Protein AF-A0AAD7P1J8-F1 (afdb_monomer)

Mean predicted aligned error: 15.98 Å

Structure (mmCIF, N/CA/C/O backbone):
data_AF-A0AAD7P1J8-F1
#
_entry.id   AF-A0AAD7P1J8-F1
#
loop_
_atom_site.group_PDB
_atom_site.id
_atom_site.type_symbol
_atom_site.label_atom_id
_atom_site.label_alt_id
_atom_site.label_comp_id
_atom_site.label_asym_id
_atom_site.label_entity_id
_atom_site.label_seq_id
_atom_site.pdbx_PDB_ins_code
_atom_site.Cartn_x
_atom_site.Cartn_y
_atom_site.Cartn_z
_atom_site.occupancy
_atom_site.B_iso_or_equiv
_atom_site.auth_seq_id
_atom_site.auth_comp_id
_atom_site.auth_asym_id
_atom_site.auth_atom_id
_atom_site.pdbx_PDB_model_num
ATOM 1 N N . LEU A 1 1 ? -10.794 3.330 37.003 1.00 44.34 1 LEU A N 1
ATOM 2 C CA . LEU A 1 1 ? -11.682 2.937 38.121 1.00 44.34 1 LEU A CA 1
ATOM 3 C C . LEU A 1 1 ? -11.240 1.568 38.638 1.00 44.34 1 LEU A C 1
ATOM 5 O O . LEU A 1 1 ? -11.540 0.569 38.007 1.00 44.34 1 LEU A O 1
ATOM 9 N N . LYS A 1 2 ? -10.444 1.526 39.717 1.00 52.88 2 LYS A N 1
ATOM 10 C CA . LYS A 1 2 ? -10.045 0.290 40.417 1.00 52.88 2 LYS A CA 1
ATOM 11 C C . LYS A 1 2 ? -10.878 0.160 41.695 1.00 52.88 2 LYS A C 1
ATOM 13 O O . LYS A 1 2 ? -10.382 0.450 42.776 1.00 52.88 2 LYS A O 1
ATOM 18 N N . SER A 1 3 ? -12.154 -0.185 41.578 1.00 56.06 3 SER A N 1
ATOM 19 C CA . SER A 1 3 ? -12.969 -0.480 42.757 1.00 56.06 3 SER A CA 1
ATOM 20 C C . SER A 1 3 ? -14.025 -1.518 42.402 1.00 56.06 3 SER A C 1
ATOM 22 O O . SER A 1 3 ? -14.867 -1.259 41.548 1.00 56.06 3 SER A O 1
ATOM 24 N N . ASN A 1 4 ? -13.967 -2.683 43.053 1.00 63.81 4 ASN A N 1
ATOM 25 C CA . ASN A 1 4 ? -14.952 -3.773 42.979 1.00 63.81 4 ASN A CA 1
ATOM 26 C C . ASN A 1 4 ? -16.257 -3.425 43.729 1.00 63.81 4 ASN A C 1
ATOM 28 O O . ASN A 1 4 ? -16.891 -4.289 44.328 1.00 63.81 4 ASN A O 1
ATOM 32 N N . VAL A 1 5 ? -16.642 -2.150 43.751 1.00 67.88 5 VAL A N 1
ATOM 33 C CA . VAL A 1 5 ? -17.850 -1.673 44.426 1.00 67.88 5 VAL A CA 1
ATOM 34 C C . VAL A 1 5 ? -18.937 -1.509 43.373 1.00 67.88 5 VAL A C 1
ATOM 36 O O . VAL A 1 5 ? -18.734 -0.813 42.377 1.00 67.88 5 VAL A O 1
ATOM 39 N N . ALA A 1 6 ? -20.076 -2.171 43.587 1.00 67.75 6 ALA A N 1
ATOM 40 C CA . ALA A 1 6 ? -21.242 -2.027 42.727 1.00 67.75 6 ALA A CA 1
ATOM 41 C C . ALA A 1 6 ? -21.669 -0.542 42.682 1.00 67.75 6 ALA A C 1
ATOM 43 O O . ALA A 1 6 ? -21.764 0.083 43.742 1.00 67.75 6 ALA A O 1
ATOM 44 N N . PRO A 1 7 ? -21.877 0.046 41.488 1.00 67.25 7 PRO A N 1
ATOM 45 C CA . PRO A 1 7 ? -22.270 1.447 41.371 1.00 67.25 7 PRO A CA 1
ATOM 46 C C . PRO A 1 7 ? -23.622 1.681 42.049 1.00 67.25 7 PRO A C 1
ATOM 48 O O . PRO A 1 7 ? -24.516 0.844 41.945 1.00 67.25 7 PRO A O 1
ATOM 51 N N . LEU A 1 8 ? -23.776 2.821 42.732 1.00 71.25 8 LEU A N 1
ATOM 52 C CA . LEU A 1 8 ? -25.067 3.200 43.313 1.00 71.25 8 LEU A CA 1
ATOM 53 C C . LEU A 1 8 ? -26.111 3.385 42.201 1.00 71.25 8 LEU A C 1
ATOM 55 O O . LEU A 1 8 ? -25.771 3.867 41.119 1.00 71.25 8 LEU A O 1
ATOM 59 N N . ASP A 1 9 ? -27.386 3.090 42.479 1.00 72.19 9 ASP A N 1
ATOM 60 C CA . ASP A 1 9 ? -28.483 3.190 41.496 1.00 72.19 9 ASP A CA 1
ATOM 61 C C . ASP A 1 9 ? -28.574 4.571 40.820 1.00 72.19 9 ASP A C 1
ATOM 63 O O . ASP A 1 9 ? -28.912 4.680 39.641 1.00 72.19 9 ASP A O 1
ATOM 67 N N . SER A 1 10 ? -28.184 5.636 41.527 1.00 74.56 10 SER A N 1
ATOM 68 C CA . SER A 1 10 ? -28.122 7.008 41.007 1.00 74.56 10 SER A CA 1
ATOM 69 C C . SER A 1 10 ? -26.967 7.269 40.027 1.00 74.56 10 SER A C 1
ATOM 71 O O . SER A 1 10 ? -27.014 8.231 39.263 1.00 74.56 10 SER A O 1
ATOM 73 N N . GLN A 1 11 ? -25.935 6.422 40.013 1.00 77.25 11 GLN A N 1
ATOM 74 C CA . GLN A 1 11 ? -24.761 6.531 39.139 1.00 77.25 11 GLN A CA 1
ATOM 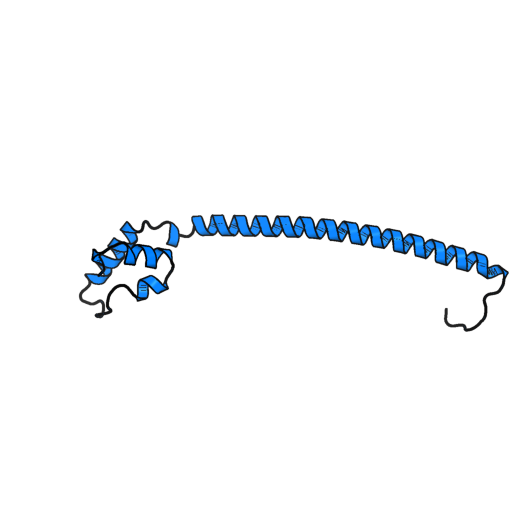75 C C . GLN A 1 11 ? -24.917 5.728 37.840 1.00 77.25 11 GLN A C 1
ATOM 77 O O . GLN A 1 11 ? -24.250 6.031 36.848 1.00 77.25 11 GLN A O 1
ATOM 82 N N . ILE A 1 12 ? -25.815 4.737 37.814 1.00 84.06 12 ILE A N 1
ATOM 83 C CA . ILE A 1 12 ? -26.073 3.884 36.643 1.00 84.06 12 ILE A CA 1
ATOM 84 C C . ILE A 1 12 ? -26.436 4.701 35.385 1.00 84.06 12 ILE A C 1
ATOM 86 O O . ILE A 1 12 ? -25.860 4.424 34.329 1.00 84.06 12 ILE A O 1
ATOM 90 N N . PRO A 1 13 ? -27.312 5.729 35.440 1.00 86.44 13 PRO A N 1
ATOM 91 C CA . PRO A 1 13 ? -27.653 6.526 34.259 1.00 86.44 13 PRO A CA 1
ATOM 92 C C . PRO A 1 13 ? -26.458 7.316 33.718 1.00 86.44 13 PRO A C 1
ATOM 94 O O . PRO A 1 13 ? -26.261 7.390 32.507 1.00 86.44 13 PRO A O 1
ATOM 97 N N . PHE A 1 14 ? -25.627 7.865 34.610 1.00 86.75 14 PHE A N 1
ATOM 98 C CA . PHE A 1 14 ? -24.428 8.612 34.230 1.00 86.75 14 PHE A CA 1
ATOM 99 C C . PHE A 1 14 ? -23.399 7.704 33.551 1.00 86.75 14 PHE A C 1
ATOM 101 O O . PHE A 1 14 ? -22.892 8.039 32.483 1.00 86.75 14 PHE A O 1
ATOM 108 N N . ILE A 1 15 ? -23.143 6.525 34.127 1.00 88.00 15 ILE A N 1
ATOM 109 C CA . ILE A 1 15 ? -22.226 5.537 33.546 1.00 88.00 15 ILE A CA 1
ATOM 110 C C . ILE A 1 15 ? -22.753 5.055 32.191 1.00 88.00 15 ILE A C 1
ATOM 112 O O . ILE A 1 15 ? -21.983 4.970 31.239 1.00 88.00 15 ILE A O 1
ATOM 116 N N . ARG A 1 16 ? -24.062 4.798 32.060 1.00 90.56 16 ARG A N 1
ATOM 117 C CA . ARG A 1 16 ? -24.670 4.394 30.782 1.00 90.56 16 ARG A CA 1
ATOM 118 C C . ARG A 1 16 ? -24.531 5.480 29.713 1.00 90.56 16 ARG A C 1
ATOM 120 O O . ARG A 1 16 ? -24.168 5.161 28.584 1.00 90.56 16 ARG A O 1
ATOM 127 N N . ASN A 1 17 ? -24.771 6.743 30.062 1.00 92.81 17 ASN A N 1
ATOM 128 C CA . ASN A 1 17 ? -24.586 7.867 29.141 1.00 92.81 17 ASN A CA 1
ATOM 129 C C . ASN A 1 17 ? -23.121 8.036 28.737 1.00 92.81 17 ASN A C 1
ATOM 131 O O . ASN A 1 17 ? -22.835 8.234 27.560 1.00 92.81 17 ASN A O 1
ATOM 135 N N . PHE A 1 18 ? -22.195 7.906 29.689 1.00 92.88 18 PHE A N 1
ATOM 136 C CA . PHE A 1 18 ? -20.763 7.944 29.408 1.00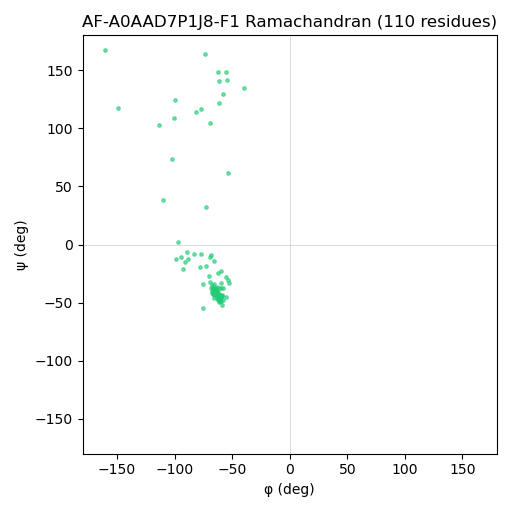 92.88 18 PHE A CA 1
ATOM 137 C C . PHE A 1 18 ? -20.353 6.826 28.440 1.00 92.88 18 PHE A C 1
ATOM 139 O O . PHE A 1 18 ? -19.719 7.099 27.426 1.00 92.88 18 PHE A O 1
ATOM 146 N N . VAL A 1 19 ? -20.773 5.583 28.703 1.00 95.25 19 VAL A N 1
ATOM 147 C CA . VAL A 1 19 ? -20.499 4.434 27.824 1.00 95.25 19 VAL A CA 1
ATOM 148 C C . VAL A 1 19 ? -21.082 4.652 26.428 1.00 95.25 19 VAL A C 1
ATOM 150 O O . V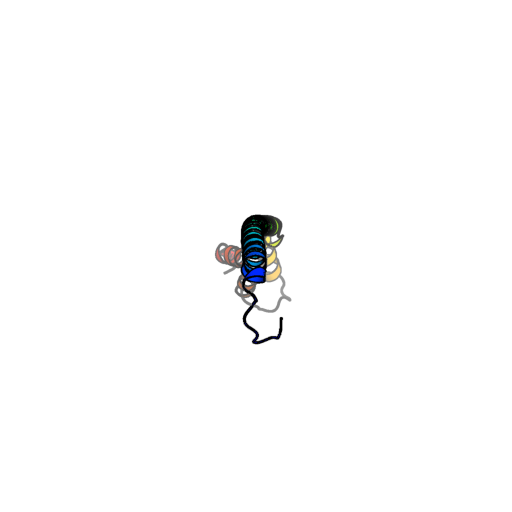AL A 1 19 ? -20.378 4.431 25.449 1.00 95.25 19 VAL A O 1
ATOM 153 N N . SER A 1 20 ? -22.322 5.136 26.324 1.00 95.44 20 SER A N 1
ATOM 154 C CA . SER A 1 20 ? -22.959 5.447 25.037 1.00 95.44 20 SER A CA 1
ATOM 155 C C . SER A 1 20 ? -22.197 6.530 24.262 1.00 95.44 20 SER A C 1
ATOM 157 O O . SER A 1 20 ? -21.937 6.391 23.067 1.00 95.44 20 SER A O 1
ATOM 159 N N . ASN A 1 21 ? -21.756 7.589 24.946 1.00 96.06 21 ASN A N 1
ATOM 160 C CA . ASN A 1 21 ? -20.961 8.646 24.330 1.00 96.06 21 ASN A CA 1
ATOM 161 C C . ASN A 1 21 ? -19.609 8.128 23.813 1.00 96.06 21 ASN A C 1
ATOM 163 O O . ASN A 1 21 ? -19.212 8.446 22.693 1.00 96.06 21 ASN A O 1
ATOM 167 N N . GLU A 1 22 ? -18.922 7.294 24.595 1.00 96.31 22 GLU A N 1
ATOM 168 C CA . GLU A 1 22 ? -17.666 6.678 24.161 1.00 96.31 22 GLU A CA 1
ATOM 169 C C . GLU A 1 22 ? -17.873 5.699 23.002 1.00 96.31 22 GLU A C 1
ATOM 171 O O . GLU A 1 22 ? -17.077 5.697 22.069 1.00 96.31 22 GLU A O 1
ATOM 176 N N . GLN A 1 23 ? -18.966 4.931 22.992 1.00 97.56 23 GLN A N 1
ATOM 177 C CA . GLN A 1 23 ? -19.320 4.058 21.867 1.00 97.56 23 GLN A CA 1
ATOM 178 C C . GLN A 1 23 ? -19.535 4.855 20.574 1.00 97.56 23 GLN A C 1
ATOM 180 O O . GLN A 1 23 ? -18.998 4.484 19.532 1.00 97.56 23 GLN A O 1
ATOM 185 N N . ASN A 1 24 ? -20.239 5.988 20.641 1.00 97.50 24 ASN A N 1
ATOM 186 C CA . ASN A 1 24 ? -20.413 6.874 19.485 1.00 97.50 24 ASN A CA 1
ATOM 187 C C . ASN A 1 24 ? -19.080 7.465 19.010 1.00 97.50 24 ASN A C 1
ATOM 189 O O . ASN A 1 24 ? -18.838 7.590 17.806 1.00 97.50 24 ASN A O 1
ATOM 193 N N . ARG A 1 25 ? -18.195 7.817 19.950 1.00 97.94 25 ARG A N 1
ATOM 194 C CA . ARG A 1 25 ? -16.865 8.339 19.628 1.00 97.94 25 ARG A CA 1
ATOM 195 C C . ARG A 1 25 ? -15.996 7.285 18.947 1.00 97.94 25 ARG A C 1
ATOM 197 O O . ARG A 1 25 ? -15.359 7.609 17.950 1.00 97.94 25 ARG A O 1
ATOM 204 N N . VAL A 1 26 ? -16.018 6.045 19.435 1.00 98.06 26 VAL A N 1
ATOM 205 C CA . VAL A 1 26 ? -15.340 4.903 18.802 1.00 98.06 26 VAL A CA 1
ATOM 206 C C . VAL A 1 26 ? -15.861 4.699 17.382 1.00 98.06 26 VAL A C 1
ATOM 208 O O . VAL A 1 26 ? -15.069 4.760 16.453 1.00 98.06 26 VAL A O 1
ATOM 211 N N . ALA A 1 27 ? -17.180 4.610 17.188 1.00 98.00 27 ALA A N 1
ATOM 212 C CA . ALA A 1 27 ? -17.764 4.434 15.855 1.00 98.00 27 ALA A CA 1
ATOM 213 C C . ALA A 1 27 ? -17.382 5.564 14.879 1.00 98.00 27 ALA A C 1
ATOM 215 O O . ALA A 1 27 ? -17.119 5.326 13.702 1.00 98.00 27 ALA A O 1
ATOM 216 N N . THR A 1 28 ? -17.312 6.804 15.372 1.00 98.25 28 THR A N 1
ATOM 217 C CA . THR A 1 28 ? -16.883 7.954 14.563 1.00 98.25 28 THR A CA 1
ATOM 218 C C . THR A 1 28 ? -15.411 7.845 14.165 1.00 98.25 28 THR A C 1
ATOM 220 O O . THR A 1 28 ? -15.056 8.148 13.026 1.00 98.25 28 THR A O 1
ATOM 223 N N . LEU A 1 29 ? -14.548 7.433 15.096 1.00 98.25 29 LEU A N 1
ATOM 224 C CA . LEU A 1 29 ? -13.124 7.241 14.829 1.00 98.25 29 LEU A CA 1
ATOM 225 C C . LEU A 1 29 ? -12.889 6.078 13.865 1.00 98.25 29 LEU A C 1
ATOM 227 O O . LEU A 1 29 ? -12.098 6.234 12.941 1.00 98.25 29 LEU A O 1
ATOM 231 N N . ASP A 1 30 ? -13.608 4.969 14.021 1.00 98.50 30 ASP A N 1
ATOM 232 C CA . ASP A 1 30 ? -13.517 3.817 13.121 1.00 98.50 30 ASP A CA 1
ATOM 233 C C . ASP A 1 30 ? -13.887 4.213 11.684 1.00 98.50 30 ASP A C 1
ATOM 235 O O . ASP A 1 30 ? -13.126 3.944 10.756 1.00 98.50 30 ASP A O 1
ATOM 239 N N . ALA A 1 31 ? -14.968 4.977 11.496 1.00 98.00 31 ALA A N 1
ATOM 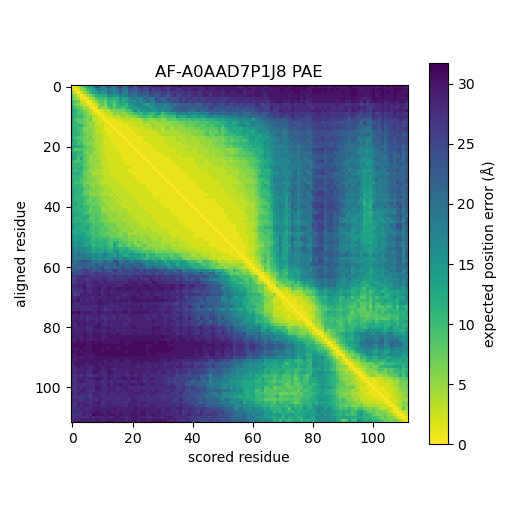240 C CA . ALA A 1 31 ? -15.342 5.492 10.177 1.00 98.00 31 ALA A CA 1
ATOM 241 C C . ALA A 1 31 ? -14.269 6.418 9.565 1.00 98.00 31 ALA A C 1
ATOM 243 O O . ALA A 1 31 ? -14.019 6.386 8.357 1.00 98.00 31 ALA A O 1
ATOM 244 N N . GLN A 1 32 ? -13.607 7.247 10.383 1.00 98.38 32 GLN A N 1
ATOM 245 C CA . GLN A 1 32 ? -12.492 8.082 9.918 1.00 98.38 32 GLN A CA 1
ATOM 246 C C . GLN A 1 32 ? -11.269 7.242 9.540 1.00 98.38 32 GLN A C 1
ATOM 248 O O . GLN A 1 32 ? -10.621 7.526 8.532 1.00 98.38 32 GLN A O 1
ATOM 253 N N . ILE A 1 33 ? -10.963 6.205 10.323 1.00 98.25 33 ILE A N 1
ATOM 254 C CA . ILE A 1 33 ? -9.872 5.269 10.046 1.00 98.25 33 ILE A CA 1
ATOM 255 C C . ILE A 1 33 ? -10.120 4.565 8.712 1.00 98.25 33 ILE A C 1
ATOM 257 O O . ILE A 1 33 ? -9.231 4.564 7.861 1.00 98.25 33 ILE A O 1
ATOM 261 N N . GLU A 1 34 ? -11.321 4.031 8.492 1.00 98.31 34 GLU A N 1
ATOM 262 C CA . GLU A 1 34 ? -11.688 3.366 7.237 1.00 98.31 34 GLU A CA 1
ATOM 263 C C . GLU A 1 34 ? -11.557 4.307 6.031 1.00 98.31 34 GLU A C 1
ATOM 265 O O . GLU A 1 34 ? -10.973 3.944 5.005 1.00 98.31 34 GLU A O 1
ATOM 270 N N . ASN A 1 35 ? -12.025 5.552 6.158 1.00 98.38 35 ASN A N 1
ATOM 271 C CA . ASN A 1 35 ? -11.904 6.549 5.096 1.00 98.38 35 ASN A CA 1
ATOM 272 C C . ASN A 1 35 ? -10.433 6.858 4.756 1.00 98.38 35 ASN A C 1
ATOM 274 O O . ASN A 1 35 ? -10.038 6.861 3.583 1.00 98.38 35 ASN A O 1
ATOM 278 N N . LEU A 1 36 ? -9.601 7.070 5.778 1.00 98.25 36 LEU A N 1
ATOM 279 C CA . LEU A 1 36 ? -8.175 7.337 5.595 1.00 98.25 36 LEU A CA 1
ATOM 280 C C . LEU A 1 36 ? -7.444 6.137 4.990 1.00 98.25 36 LEU A C 1
ATOM 282 O O . LEU A 1 36 ? -6.595 6.326 4.120 1.00 98.25 36 LEU A O 1
ATOM 286 N N . GLN A 1 37 ? -7.791 4.912 5.388 1.00 98.44 37 GLN A N 1
ATOM 287 C CA . GLN A 1 37 ? -7.242 3.693 4.792 1.00 98.44 37 GLN A CA 1
ATOM 288 C C . GLN A 1 37 ? -7.601 3.576 3.308 1.00 98.44 37 GLN A C 1
ATOM 290 O O . GLN A 1 37 ? -6.723 3.297 2.491 1.00 98.44 37 GLN A O 1
ATOM 295 N N . SER A 1 38 ? -8.854 3.859 2.937 1.00 97.81 38 SER A N 1
ATOM 296 C CA . SER A 1 38 ? -9.278 3.894 1.532 1.00 97.81 38 SER A CA 1
ATOM 297 C C . SER A 1 38 ? -8.504 4.948 0.735 1.00 97.81 38 SER A C 1
ATOM 299 O O . SER A 1 38 ? -7.991 4.669 -0.350 1.00 97.81 38 SER A O 1
ATOM 301 N N . THR A 1 39 ? -8.359 6.153 1.289 1.00 98.19 39 THR A N 1
ATOM 302 C CA . THR A 1 39 ? -7.590 7.239 0.663 1.00 98.19 39 THR A CA 1
ATOM 303 C C . THR A 1 39 ? -6.122 6.848 0.478 1.00 98.19 39 THR A C 1
ATOM 305 O O . THR A 1 39 ? -5.540 7.054 -0.587 1.00 98.19 39 THR A O 1
ATOM 308 N N . LEU A 1 40 ? -5.520 6.226 1.492 1.00 98.31 40 LEU A N 1
ATOM 309 C CA . LEU A 1 40 ? -4.140 5.755 1.442 1.00 98.31 40 LEU A CA 1
ATOM 310 C C . LEU A 1 40 ? -3.951 4.661 0.384 1.00 98.31 40 LEU A C 1
ATOM 312 O O . LEU A 1 40 ? -2.959 4.689 -0.346 1.00 98.31 40 LEU A O 1
ATOM 316 N N . ALA A 1 41 ? -4.907 3.739 0.252 1.00 98.00 41 ALA A N 1
ATOM 317 C CA . ALA A 1 41 ? -4.881 2.711 -0.785 1.00 98.00 41 ALA A CA 1
ATOM 318 C C . ALA A 1 41 ? -4.916 3.328 -2.194 1.00 98.00 41 ALA A C 1
ATOM 320 O O . ALA A 1 41 ? -4.103 2.965 -3.046 1.00 98.00 41 ALA A O 1
ATOM 321 N N . GLN A 1 42 ? -5.788 4.316 -2.421 1.00 98.12 42 GLN A N 1
ATOM 322 C CA . GLN A 1 42 ? -5.879 5.030 -3.699 1.00 98.12 42 GLN A CA 1
ATOM 323 C C . GLN A 1 42 ? -4.580 5.768 -4.044 1.00 98.12 42 GLN A C 1
ATOM 325 O O . GLN A 1 42 ? -4.064 5.627 -5.153 1.00 98.12 42 GLN A O 1
ATOM 330 N N . LEU A 1 43 ? -4.016 6.518 -3.094 1.00 98.06 43 LEU A N 1
ATOM 331 C CA . LEU A 1 43 ? -2.759 7.243 -3.305 1.00 98.06 43 LEU A CA 1
ATOM 332 C C . LEU A 1 43 ? -1.581 6.294 -3.548 1.00 98.06 43 LEU A C 1
ATOM 334 O O . LEU A 1 43 ? -0.728 6.571 -4.392 1.00 98.06 43 LEU A O 1
A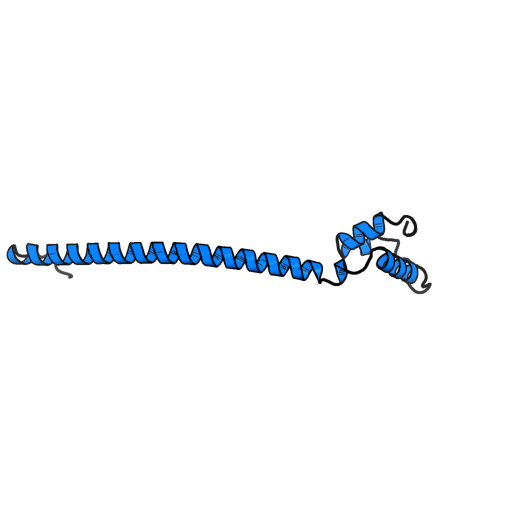TOM 338 N N . THR A 1 44 ? -1.541 5.160 -2.847 1.00 97.94 44 THR A N 1
ATOM 339 C CA . THR A 1 44 ? -0.506 4.137 -3.049 1.00 97.94 44 THR A CA 1
ATOM 340 C C . THR A 1 44 ? -0.584 3.555 -4.456 1.00 97.94 44 THR A C 1
ATOM 342 O O . THR A 1 44 ? 0.438 3.460 -5.134 1.00 97.94 44 THR A O 1
ATOM 345 N N . HIS A 1 45 ? -1.793 3.257 -4.935 1.00 97.25 45 HIS A N 1
ATOM 346 C CA . HIS A 1 45 ? -2.001 2.780 -6.297 1.00 97.25 45 HIS A CA 1
ATOM 347 C C . HIS A 1 45 ? -1.530 3.800 -7.345 1.00 97.25 45 HIS A C 1
ATOM 349 O O . HIS A 1 45 ? -0.729 3.465 -8.215 1.00 97.25 45 HIS A O 1
ATOM 355 N N . GLN A 1 46 ? -1.926 5.070 -7.211 1.00 97.38 46 GLN A N 1
ATOM 356 C CA . GLN A 1 46 ? -1.477 6.143 -8.110 1.00 97.38 46 GLN A CA 1
ATOM 357 C C . GLN A 1 46 ? 0.048 6.324 -8.096 1.00 97.38 46 GLN A C 1
ATOM 359 O O . GLN A 1 46 ? 0.665 6.581 -9.135 1.00 97.38 46 GLN A O 1
ATOM 364 N N . ARG A 1 47 ? 0.678 6.182 -6.921 1.00 97.81 47 ARG A N 1
ATOM 365 C CA . ARG A 1 47 ? 2.139 6.199 -6.783 1.00 97.81 47 ARG A CA 1
ATOM 366 C C . ARG A 1 47 ? 2.759 5.059 -7.581 1.00 97.81 47 ARG A C 1
ATOM 368 O O . ARG A 1 47 ? 3.699 5.308 -8.335 1.00 97.81 47 ARG A O 1
ATOM 375 N N . ASP A 1 48 ? 2.257 3.839 -7.425 1.00 95.75 48 ASP A N 1
ATOM 376 C CA . ASP A 1 48 ? 2.783 2.655 -8.111 1.00 95.75 48 ASP A CA 1
ATOM 377 C C . ASP A 1 48 ? 2.672 2.792 -9.635 1.00 95.75 48 ASP A C 1
ATOM 379 O O . ASP A 1 48 ? 3.651 2.565 -10.349 1.00 95.75 48 ASP A O 1
ATOM 383 N N . GLU A 1 49 ? 1.533 3.277 -10.135 1.00 96.44 49 GLU A N 1
ATOM 384 C CA . GLU A 1 49 ? 1.354 3.589 -11.557 1.00 96.44 49 GLU A CA 1
ATOM 385 C C . GLU A 1 49 ? 2.356 4.643 -12.047 1.00 96.44 49 GLU A C 1
ATOM 387 O O . GLU A 1 49 ? 2.963 4.503 -13.112 1.00 96.44 49 GLU A O 1
ATOM 392 N N . ALA A 1 50 ? 2.569 5.714 -11.276 1.00 93.94 50 ALA A N 1
ATOM 393 C CA . ALA A 1 50 ? 3.540 6.744 -11.625 1.00 93.94 50 ALA A CA 1
ATOM 394 C C . ALA A 1 50 ? 4.976 6.198 -11.661 1.00 93.94 50 ALA A C 1
ATOM 396 O O . ALA A 1 50 ? 5.722 6.516 -12.589 1.00 93.94 50 ALA A O 1
ATOM 397 N N . VAL A 1 51 ? 5.351 5.353 -10.698 1.00 93.12 51 VAL A N 1
ATOM 398 C CA . VAL A 1 51 ? 6.663 4.690 -10.659 1.00 93.12 51 VAL A CA 1
ATOM 399 C C . VAL A 1 51 ? 6.861 3.803 -11.882 1.00 93.12 51 VAL A C 1
ATOM 401 O O . VAL A 1 51 ? 7.916 3.873 -12.517 1.00 93.12 51 VAL A O 1
ATOM 404 N N . GLU A 1 52 ? 5.855 3.015 -12.257 1.00 88.19 52 GLU A N 1
ATOM 405 C CA . GLU A 1 52 ? 5.951 2.145 -13.428 1.00 88.19 52 GLU A CA 1
ATOM 406 C C . GLU A 1 52 ? 6.043 2.960 -14.726 1.00 88.19 52 GLU A C 1
ATOM 408 O O . GLU A 1 52 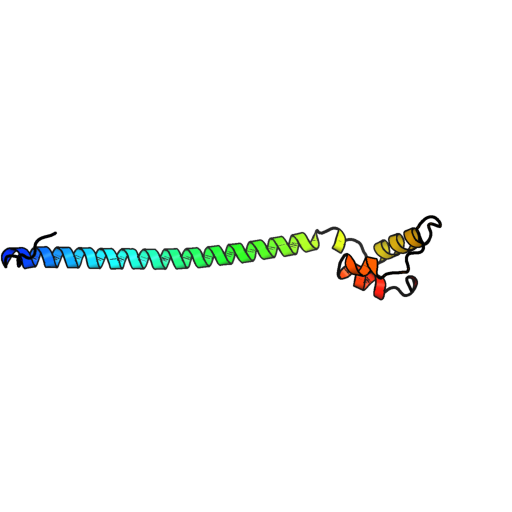? 6.904 2.684 -15.563 1.00 88.19 52 GLU A O 1
ATOM 413 N N . ARG A 1 53 ? 5.280 4.056 -14.860 1.00 88.19 53 ARG A N 1
ATOM 414 C CA . ARG A 1 53 ? 5.448 4.991 -15.987 1.00 88.19 53 ARG A CA 1
ATOM 415 C C . ARG A 1 53 ? 6.868 5.546 -16.049 1.00 88.19 53 ARG A C 1
ATOM 417 O O . ARG A 1 53 ? 7.480 5.521 -17.115 1.00 88.19 53 ARG A O 1
ATOM 424 N N . VAL A 1 54 ? 7.427 6.012 -14.930 1.00 88.50 54 VAL A N 1
ATOM 425 C CA . VAL A 1 54 ? 8.814 6.510 -14.884 1.00 88.50 54 VAL A CA 1
ATOM 426 C C . VAL A 1 54 ? 9.797 5.422 -15.310 1.00 88.50 54 VAL A C 1
ATOM 428 O O . VAL A 1 54 ? 10.707 5.694 -16.095 1.00 88.50 54 VAL A O 1
ATOM 431 N N . ARG A 1 55 ? 9.616 4.187 -14.836 1.00 80.75 55 ARG A N 1
ATOM 432 C CA . ARG A 1 55 ? 10.459 3.045 -15.202 1.00 80.75 55 ARG A CA 1
ATOM 433 C C . ARG A 1 55 ? 10.410 2.760 -16.702 1.00 80.75 55 ARG A C 1
ATOM 435 O O . ARG A 1 55 ? 11.466 2.591 -17.309 1.00 80.75 55 ARG A O 1
ATOM 442 N N . GLN A 1 56 ? 9.222 2.751 -17.302 1.00 76.88 56 GLN A N 1
ATOM 443 C CA . GLN A 1 56 ? 9.041 2.534 -18.739 1.00 76.88 56 GLN A CA 1
ATOM 444 C C . GLN A 1 56 ? 9.730 3.623 -19.565 1.00 76.88 56 GLN A C 1
ATOM 446 O O . GLN A 1 56 ? 10.515 3.313 -20.459 1.00 76.88 56 GLN A O 1
ATOM 451 N N . HIS A 1 57 ? 9.531 4.896 -19.218 1.00 79.00 57 HIS A N 1
ATOM 452 C CA . HIS A 1 57 ? 10.165 6.007 -19.932 1.00 79.00 57 HIS A CA 1
ATOM 453 C C . HIS A 1 57 ? 11.690 6.001 -19.755 1.00 79.00 57 HIS A C 1
ATOM 455 O O . HIS A 1 57 ? 12.427 6.202 -20.719 1.00 79.00 57 HIS A O 1
ATOM 461 N N . ARG A 1 58 ? 12.197 5.677 -18.558 1.00 74.06 58 ARG A N 1
ATOM 462 C CA . ARG A 1 58 ? 13.640 5.481 -18.336 1.00 74.06 58 ARG A CA 1
ATOM 463 C C . ARG A 1 58 ? 14.202 4.316 -19.145 1.00 74.06 58 ARG A C 1
ATOM 465 O O . ARG A 1 58 ? 15.324 4.414 -19.630 1.00 74.06 58 ARG A O 1
ATOM 472 N N . ALA A 1 59 ? 13.447 3.232 -19.311 1.00 67.12 59 ALA A N 1
ATOM 473 C CA . ALA A 1 59 ? 13.867 2.115 -20.149 1.00 67.12 59 ALA A CA 1
ATOM 474 C C . ALA A 1 59 ? 13.984 2.525 -21.627 1.00 67.12 59 ALA A C 1
ATOM 476 O O . ALA A 1 59 ? 14.919 2.088 -22.291 1.00 67.12 59 ALA A O 1
ATOM 477 N N . VAL A 1 60 ? 13.091 3.391 -22.120 1.00 66.12 60 VAL A N 1
ATOM 478 C CA . VAL A 1 60 ? 13.134 3.943 -23.489 1.00 66.12 60 VAL A CA 1
ATOM 479 C C . VAL A 1 60 ? 14.321 4.891 -23.695 1.00 66.12 60 VAL A C 1
ATOM 481 O O . VAL A 1 60 ? 14.935 4.889 -24.759 1.00 66.12 60 VAL A O 1
ATOM 484 N N . ILE A 1 61 ? 14.668 5.685 -22.680 1.00 67.94 61 ILE A N 1
ATOM 485 C CA . ILE A 1 61 ? 15.787 6.642 -22.745 1.00 6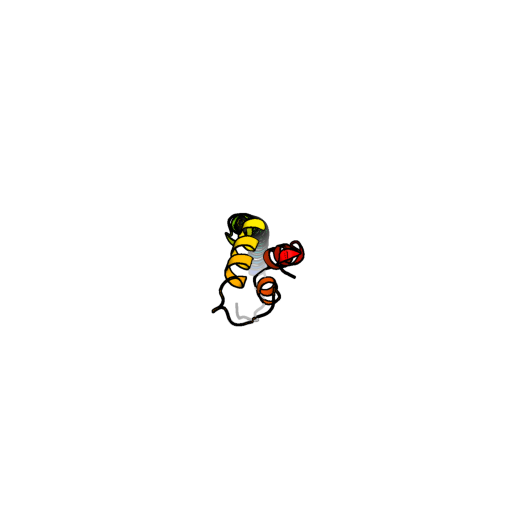7.94 61 ILE A CA 1
ATOM 486 C C . ILE A 1 61 ? 17.137 5.964 -22.439 1.00 67.94 61 ILE A C 1
ATOM 488 O O . ILE A 1 61 ? 18.198 6.554 -22.620 1.00 67.94 61 ILE A O 1
ATOM 492 N N . SER A 1 62 ? 17.129 4.702 -21.995 1.00 61.56 62 SER A N 1
ATOM 493 C CA . SER A 1 62 ? 18.353 3.955 -21.718 1.00 61.56 62 SER A CA 1
ATOM 494 C C . SER A 1 62 ? 19.197 3.811 -22.997 1.00 61.56 62 SER A C 1
ATOM 496 O O . SER A 1 62 ? 18.725 3.195 -23.958 1.00 61.56 62 SER A O 1
ATOM 498 N N . PRO A 1 63 ? 20.458 4.291 -23.007 1.00 57.03 63 PRO A N 1
ATOM 499 C CA . PRO A 1 63 ? 21.336 4.237 -24.179 1.00 57.03 63 PRO A CA 1
ATOM 500 C C . PRO A 1 63 ? 21.471 2.827 -24.766 1.00 57.03 63 PRO A C 1
ATOM 502 O O . PRO A 1 63 ? 21.518 2.653 -25.975 1.00 57.03 63 PRO A O 1
ATOM 505 N N . VAL A 1 64 ? 21.423 1.793 -23.920 1.00 55.53 64 VAL A N 1
ATOM 506 C CA . VAL A 1 64 ? 21.524 0.379 -24.322 1.00 55.53 64 VAL A CA 1
ATOM 507 C C . VAL A 1 64 ? 20.386 -0.074 -25.253 1.00 55.53 64 VAL A C 1
ATOM 509 O O . VAL A 1 64 ? 20.573 -1.027 -26.007 1.00 55.53 64 VAL A O 1
ATOM 512 N N . ARG A 1 65 ? 19.216 0.583 -25.224 1.00 53.72 65 ARG A N 1
ATOM 513 C CA . ARG A 1 65 ? 18.087 0.303 -26.136 1.00 53.72 65 ARG A CA 1
ATOM 514 C C . ARG A 1 65 ? 18.001 1.259 -27.325 1.00 53.72 65 ARG A C 1
ATOM 516 O O . ARG A 1 65 ? 17.234 0.989 -28.241 1.00 53.72 65 ARG A O 1
ATOM 523 N N . GLN A 1 66 ? 18.752 2.357 -27.297 1.00 54.00 66 GLN A N 1
ATOM 524 C CA . GLN A 1 66 ? 18.770 3.362 -28.362 1.00 54.00 66 GLN A CA 1
ATOM 525 C C . GLN A 1 66 ? 19.887 3.146 -29.377 1.00 54.00 66 GLN A C 1
ATOM 527 O O . GLN A 1 66 ? 19.870 3.791 -30.418 1.00 54.00 66 GLN A O 1
ATOM 532 N N . ILE A 1 67 ? 20.843 2.256 -29.101 1.00 56.75 67 ILE A N 1
ATOM 533 C CA . ILE A 1 67 ? 21.842 1.883 -30.099 1.00 56.75 67 ILE A CA 1
ATOM 534 C C . ILE A 1 67 ? 21.171 0.908 -31.079 1.00 56.75 67 ILE A C 1
ATOM 536 O O . ILE A 1 67 ? 20.767 -0.183 -30.656 1.00 56.75 67 ILE A O 1
ATOM 540 N N . PRO A 1 68 ? 21.033 1.275 -32.367 1.00 60.78 68 PRO A N 1
ATOM 541 C CA . PRO A 1 68 ? 20.569 0.365 -33.397 1.00 60.78 68 PRO A CA 1
ATOM 542 C C . PRO A 1 68 ? 21.436 -0.898 -33.404 1.00 60.78 68 PRO A C 1
ATOM 544 O O . PRO A 1 68 ? 22.657 -0.805 -33.239 1.00 60.78 68 PRO A O 1
ATOM 547 N N . PRO A 1 69 ? 20.842 -2.082 -33.612 1.00 57.25 69 PRO A N 1
ATOM 548 C CA . PRO A 1 69 ? 21.589 -3.338 -33.652 1.00 57.25 69 PRO A CA 1
ATOM 549 C C . PRO A 1 69 ? 22.722 -3.315 -34.691 1.00 57.25 69 PRO A C 1
ATOM 551 O O . PRO A 1 69 ? 23.743 -3.958 -34.481 1.00 57.25 69 PRO A O 1
ATOM 554 N N . GLU A 1 70 ? 22.576 -2.522 -35.753 1.00 58.66 70 GLU A N 1
ATOM 555 C CA . GLU A 1 70 ? 23.577 -2.291 -36.801 1.00 58.66 70 GLU A CA 1
ATOM 556 C C . GLU A 1 70 ? 24.865 -1.647 -36.254 1.00 58.66 70 GLU A C 1
ATOM 558 O O . GLU A 1 70 ? 25.954 -2.168 -36.486 1.00 58.66 70 GLU A O 1
ATOM 563 N N . LEU A 1 71 ? 24.751 -0.587 -35.440 1.00 64.38 71 LEU A N 1
ATOM 564 C CA . LEU A 1 71 ? 25.909 0.073 -34.818 1.00 64.38 71 LEU A CA 1
ATOM 565 C C . LEU A 1 71 ? 26.568 -0.811 -33.751 1.00 64.38 71 LEU A C 1
ATOM 567 O O . LEU A 1 71 ? 27.786 -0.783 -33.586 1.00 64.38 71 LEU A O 1
ATOM 571 N N . LEU A 1 72 ? 25.787 -1.637 -33.043 1.00 63.53 72 LEU A N 1
ATOM 572 C CA . LEU A 1 72 ? 26.348 -2.647 -32.137 1.00 63.53 72 LEU A CA 1
ATOM 573 C C . LEU A 1 72 ? 27.179 -3.678 -32.907 1.00 63.53 72 LEU A C 1
ATOM 575 O O . LEU A 1 72 ? 28.267 -4.033 -32.461 1.00 63.53 72 LEU A O 1
ATOM 579 N N . CYS A 1 73 ? 26.700 -4.123 -34.071 1.00 62.31 73 CYS A N 1
ATOM 580 C CA . CYS A 1 73 ? 27.429 -5.066 -34.914 1.00 62.31 73 CYS A CA 1
ATOM 581 C C . CYS A 1 73 ? 28.717 -4.462 -35.476 1.00 62.31 73 CYS A C 1
ATOM 583 O O . CYS A 1 73 ? 29.737 -5.143 -35.481 1.00 62.31 73 CYS A O 1
ATOM 585 N N . GLU A 1 74 ? 28.713 -3.192 -35.883 1.00 64.62 74 GLU A N 1
ATOM 586 C CA . GLU A 1 74 ? 29.919 -2.505 -36.362 1.00 64.62 74 GLU A CA 1
ATOM 587 C C . GLU A 1 74 ? 30.993 -2.383 -35.269 1.00 64.62 74 GLU A C 1
ATOM 589 O O . GLU A 1 74 ? 32.172 -2.659 -35.514 1.00 64.62 74 GLU A O 1
ATOM 594 N N . VAL A 1 75 ? 30.587 -2.069 -34.033 1.00 67.81 75 VAL A N 1
ATOM 595 C CA . VAL A 1 75 ? 31.489 -2.091 -32.872 1.00 67.81 75 VAL A CA 1
ATOM 596 C C . VAL A 1 75 ? 32.022 -3.507 -32.636 1.00 67.81 75 VAL A C 1
ATOM 598 O O . VAL A 1 75 ? 33.224 -3.678 -32.438 1.00 67.81 75 VAL A O 1
ATOM 601 N N . PHE A 1 76 ? 31.171 -4.537 -32.714 1.00 66.31 76 PHE A N 1
ATOM 602 C CA . PHE A 1 76 ? 31.599 -5.930 -32.548 1.00 66.31 76 PHE A CA 1
ATOM 603 C C . PHE A 1 76 ? 32.609 -6.361 -33.618 1.00 66.31 76 PHE A C 1
ATOM 605 O O . PHE A 1 76 ? 33.660 -6.900 -33.274 1.00 66.31 76 PHE A O 1
ATOM 612 N N . ILE A 1 77 ? 32.354 -6.064 -34.892 1.00 65.19 77 ILE A N 1
ATOM 613 C CA . ILE A 1 77 ? 33.259 -6.373 -36.010 1.00 65.19 77 ILE A CA 1
ATOM 614 C C . ILE A 1 77 ? 34.596 -5.639 -35.844 1.00 65.19 77 ILE A C 1
ATOM 616 O O . ILE A 1 77 ? 35.660 -6.231 -36.041 1.00 65.19 77 ILE A O 1
ATOM 620 N N . SER A 1 78 ? 34.558 -4.379 -35.403 1.00 64.81 78 SER A N 1
ATOM 621 C CA . SER A 1 78 ? 35.762 -3.585 -35.135 1.00 64.81 78 SER A CA 1
ATOM 622 C C . SER A 1 78 ? 36.604 -4.181 -34.001 1.00 64.81 78 SER A C 1
ATOM 624 O O . SER A 1 78 ? 37.822 -4.259 -34.125 1.00 64.81 78 SER A O 1
ATOM 626 N N . THR A 1 79 ? 35.973 -4.685 -32.931 1.00 63.12 79 THR A N 1
ATOM 627 C CA . THR A 1 79 ? 36.689 -5.373 -31.837 1.00 63.12 79 THR A CA 1
ATOM 628 C C . THR A 1 79 ? 37.252 -6.741 -32.230 1.00 63.12 79 THR A C 1
ATOM 630 O O . THR A 1 79 ? 38.256 -7.163 -31.667 1.00 63.12 79 THR A O 1
ATOM 633 N N . LEU A 1 80 ? 36.640 -7.426 -33.203 1.00 62.47 80 LEU A N 1
ATOM 634 C CA . LEU A 1 80 ? 37.139 -8.694 -33.753 1.00 62.47 80 LEU A CA 1
ATOM 635 C C . LEU A 1 80 ? 38.301 -8.501 -34.740 1.00 62.47 80 LEU A C 1
ATOM 637 O O . LEU A 1 80 ? 39.040 -9.446 -35.008 1.00 62.47 80 LEU A O 1
ATOM 641 N N . SER A 1 81 ? 38.453 -7.291 -35.282 1.00 59.28 81 SER A N 1
ATOM 642 C CA . SER A 1 81 ? 39.485 -6.946 -36.266 1.00 59.28 81 SER A CA 1
ATOM 643 C C . SER A 1 81 ? 40.798 -6.468 -35.631 1.00 59.28 81 SER A C 1
ATOM 645 O O . SER A 1 81 ? 41.777 -6.274 -36.349 1.00 59.28 81 SER A O 1
ATOM 647 N N . ASP A 1 82 ? 40.844 -6.285 -34.305 1.00 60.41 82 ASP A N 1
ATOM 648 C CA . ASP A 1 82 ? 42.063 -5.923 -33.578 1.00 60.41 82 ASP A CA 1
ATOM 649 C C . ASP A 1 82 ? 42.923 -7.179 -33.307 1.00 60.41 82 ASP A C 1
ATOM 651 O O . ASP A 1 82 ? 42.520 -8.053 -32.536 1.00 60.41 82 ASP A O 1
ATOM 655 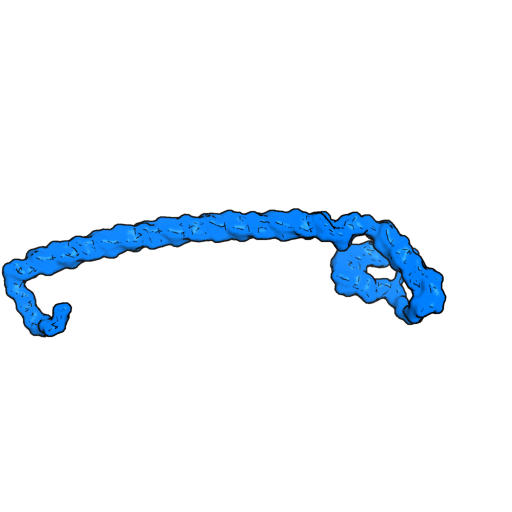N N . PRO A 1 83 ? 44.128 -7.294 -33.895 1.00 57.41 83 PRO A N 1
ATOM 656 C CA . PRO A 1 83 ? 44.997 -8.457 -33.717 1.00 57.41 83 PRO A CA 1
ATOM 657 C C . PRO A 1 83 ? 45.584 -8.587 -32.299 1.00 57.41 83 PRO A C 1
ATOM 659 O O . PRO A 1 83 ? 46.171 -9.625 -31.983 1.00 57.41 83 PRO A O 1
ATOM 662 N N . SER A 1 84 ? 45.442 -7.564 -31.445 1.00 59.44 84 SER A N 1
ATOM 663 C CA . SER A 1 84 ? 45.830 -7.595 -30.027 1.00 59.44 84 SER A CA 1
ATOM 664 C C . SER A 1 84 ? 44.695 -8.040 -29.096 1.00 59.44 84 SER A C 1
ATOM 666 O O . SER A 1 84 ? 44.951 -8.426 -27.949 1.00 59.44 84 SER A O 1
ATOM 668 N N . ALA A 1 85 ? 43.451 -8.051 -29.590 1.00 57.75 85 ALA A N 1
ATOM 669 C CA . ALA A 1 85 ? 42.312 -8.582 -28.864 1.00 57.75 85 ALA A CA 1
ATOM 670 C C . ALA A 1 85 ? 42.467 -10.104 -28.772 1.00 57.75 85 ALA A C 1
ATOM 672 O O . ALA A 1 85 ? 42.326 -10.853 -29.738 1.00 57.75 85 ALA A O 1
ATOM 673 N N . ASN A 1 86 ? 42.839 -10.550 -27.575 1.00 52.12 86 ASN A N 1
ATOM 674 C CA . ASN A 1 86 ? 42.993 -11.947 -27.199 1.00 52.12 86 ASN A CA 1
ATOM 675 C C . ASN A 1 86 ? 41.876 -12.804 -27.821 1.00 52.12 86 ASN A C 1
ATOM 677 O O . ASN A 1 86 ? 40.716 -12.410 -27.753 1.00 52.12 86 ASN A O 1
ATOM 681 N N . LYS A 1 87 ? 42.237 -13.961 -28.398 1.00 56.47 87 LYS A N 1
ATOM 682 C CA . LYS A 1 87 ? 41.409 -14.939 -29.144 1.00 56.47 87 LYS A CA 1
ATOM 683 C C . LYS A 1 87 ? 40.160 -15.438 -28.385 1.00 56.47 87 LYS A C 1
ATOM 685 O O . LYS A 1 87 ? 40.033 -16.627 -28.087 1.00 56.47 87 LYS A O 1
ATOM 690 N N . ILE A 1 88 ? 39.236 -14.552 -28.045 1.00 53.19 88 ILE A N 1
ATOM 691 C CA . ILE A 1 88 ? 38.023 -14.838 -27.289 1.00 53.19 88 ILE A CA 1
ATOM 692 C C . ILE A 1 88 ? 36.891 -14.923 -28.308 1.00 53.19 88 ILE A C 1
ATOM 694 O O . ILE A 1 88 ? 36.517 -13.949 -28.951 1.00 53.19 88 ILE A O 1
ATOM 698 N N . LYS A 1 89 ? 36.417 -16.153 -28.500 1.00 58.25 89 LYS A N 1
ATOM 699 C CA . LYS A 1 89 ? 35.463 -16.564 -29.534 1.00 58.25 89 LYS A CA 1
ATOM 700 C C . LYS A 1 89 ? 34.151 -15.751 -29.508 1.00 58.25 89 LYS A C 1
ATOM 702 O O . LYS A 1 89 ? 33.675 -15.399 -28.423 1.00 58.25 89 LYS A O 1
ATOM 707 N N . PRO A 1 90 ? 33.522 -15.539 -30.677 1.00 56.44 90 PRO A N 1
ATOM 708 C CA . PRO A 1 90 ? 32.256 -14.813 -30.798 1.00 56.44 90 PRO A CA 1
ATOM 709 C C . PRO A 1 90 ? 31.066 -15.652 -30.289 1.00 56.44 90 PRO A C 1
ATOM 711 O O . PRO A 1 90 ? 31.196 -16.875 -30.206 1.00 56.44 90 PRO A O 1
ATOM 714 N N . PRO A 1 91 ? 29.871 -15.088 -30.005 1.00 58.06 91 PRO A N 1
ATOM 715 C CA . PRO A 1 91 ? 29.532 -13.819 -29.361 1.00 58.06 91 PRO A CA 1
ATOM 716 C C . PRO A 1 91 ? 28.910 -14.079 -27.964 1.00 58.06 91 PRO A C 1
ATOM 718 O O . PRO A 1 91 ? 27.937 -13.443 -27.551 1.00 58.06 91 PRO A O 1
ATOM 721 N N . TRP A 1 92 ? 29.425 -15.070 -27.228 1.00 57.34 92 TRP A N 1
ATOM 722 C CA . TRP A 1 92 ? 28.797 -15.562 -25.992 1.00 57.34 92 TRP A CA 1
ATOM 723 C C . TRP A 1 92 ? 28.765 -14.497 -24.888 1.00 57.34 92 TRP A C 1
ATOM 725 O O . TRP A 1 92 ? 27.736 -14.307 -24.245 1.00 57.34 92 TRP A O 1
ATOM 735 N N . TYR A 1 93 ? 29.853 -13.738 -24.718 1.00 59.22 93 TYR A N 1
ATOM 736 C CA . TYR A 1 93 ? 29.953 -12.669 -23.715 1.00 59.22 93 TYR A CA 1
ATOM 737 C C . TYR A 1 93 ? 29.000 -11.497 -23.997 1.00 59.22 93 TYR A C 1
ATOM 739 O O . TYR A 1 93 ? 28.431 -10.925 -23.069 1.00 59.22 93 TYR A O 1
ATOM 747 N N . LEU A 1 94 ? 28.748 -11.184 -25.270 1.00 57.31 94 LEU A N 1
ATOM 748 C CA . LEU A 1 94 ? 27.841 -10.104 -25.676 1.00 57.31 94 LEU A CA 1
ATOM 749 C C . LEU A 1 94 ? 26.389 -10.425 -25.313 1.00 57.31 94 LEU A C 1
ATOM 751 O O . LEU A 1 94 ? 25.636 -9.554 -24.875 1.00 57.31 94 LEU A O 1
ATOM 755 N N . GLY A 1 95 ? 26.024 -11.707 -25.388 1.00 57.44 95 GLY A N 1
ATOM 756 C CA . GLY A 1 95 ? 24.739 -12.203 -24.919 1.00 57.44 95 GLY A CA 1
ATOM 757 C C . GLY A 1 95 ? 24.539 -12.109 -23.403 1.00 57.44 95 GLY A C 1
ATOM 758 O O . GLY A 1 95 ? 23.403 -12.252 -22.958 1.00 57.44 95 GLY A O 1
ATOM 759 N N . HIS A 1 96 ? 25.580 -11.869 -22.597 1.00 56.91 96 HIS A N 1
ATOM 760 C CA . HIS A 1 96 ? 25.460 -11.708 -21.141 1.00 56.91 96 HIS A CA 1
ATOM 761 C C . HIS A 1 96 ? 25.188 -10.262 -20.698 1.00 56.91 96 HIS A C 1
ATOM 763 O O . HIS A 1 96 ? 24.795 -10.059 -19.552 1.00 56.91 96 HIS A O 1
ATOM 769 N N . VAL A 1 97 ? 25.331 -9.271 -21.589 1.00 61.88 97 VAL A N 1
ATOM 770 C CA . VAL A 1 97 ? 25.141 -7.847 -21.255 1.00 61.88 97 VAL A CA 1
ATOM 771 C C . VAL A 1 97 ? 23.657 -7.500 -21.125 1.00 61.88 97 VAL A C 1
ATOM 773 O O . VAL A 1 97 ? 23.218 -6.994 -20.094 1.00 61.88 97 VAL A O 1
ATOM 776 N N . CYS A 1 98 ? 22.854 -7.783 -22.156 1.00 59.81 98 CYS A N 1
ATOM 777 C CA . CYS A 1 98 ? 21.399 -7.639 -22.099 1.00 59.81 98 CYS A CA 1
ATOM 778 C C . CYS A 1 98 ? 20.693 -8.450 -23.201 1.00 59.81 98 CYS A C 1
ATOM 780 O O . CYS A 1 98 ? 21.306 -8.903 -24.168 1.00 59.81 98 CYS A O 1
ATOM 782 N N . GLN A 1 99 ? 19.370 -8.606 -23.080 1.00 62.25 99 GLN A N 1
ATOM 783 C CA . GLN A 1 99 ? 18.550 -9.345 -24.050 1.00 62.25 99 GLN A CA 1
ATOM 784 C C . GLN A 1 99 ? 18.612 -8.754 -25.471 1.00 62.25 99 GLN A C 1
ATOM 786 O O . GLN A 1 99 ? 18.585 -9.510 -26.438 1.00 62.25 99 GLN A O 1
ATOM 791 N N . SER A 1 100 ? 18.747 -7.427 -25.598 1.00 64.94 100 SER A N 1
ATOM 792 C CA . SER A 1 100 ? 18.863 -6.743 -26.895 1.00 64.94 100 SER A CA 1
ATOM 793 C C . SER A 1 100 ? 20.163 -7.112 -27.619 1.00 64.94 100 SER A C 1
ATOM 795 O O . SER A 1 100 ? 20.145 -7.455 -28.796 1.00 64.94 100 SER A O 1
ATOM 797 N N . TRP A 1 101 ? 21.286 -7.144 -26.892 1.00 65.38 101 TRP A N 1
ATOM 798 C CA . TRP A 1 101 ? 22.597 -7.508 -27.442 1.00 65.38 101 TRP A CA 1
ATOM 799 C C . TRP A 1 101 ? 22.647 -8.973 -27.866 1.00 65.38 101 TRP A C 1
ATOM 801 O O . TRP A 1 101 ? 23.189 -9.294 -28.920 1.00 65.38 101 TRP A O 1
ATOM 811 N N . ARG A 1 102 ? 22.009 -9.858 -27.089 1.00 67.62 102 ARG A N 1
ATOM 812 C CA . ARG A 1 102 ? 21.841 -11.262 -27.478 1.00 67.62 102 ARG A CA 1
ATOM 813 C C . ARG A 1 102 ? 21.038 -11.394 -28.771 1.00 67.62 102 ARG A C 1
ATOM 815 O O . ARG A 1 102 ? 21.431 -12.159 -29.642 1.00 67.62 102 ARG A O 1
ATOM 822 N N . HIS A 1 103 ? 19.934 -10.657 -28.897 1.00 67.31 103 HIS A N 1
ATOM 823 C CA . HIS A 1 103 ? 19.119 -10.684 -30.109 1.00 67.31 103 HIS A CA 1
ATOM 824 C C . HIS A 1 103 ? 19.903 -10.160 -31.320 1.00 67.31 103 HIS A C 1
ATOM 826 O O . HIS A 1 103 ? 19.942 -10.827 -32.344 1.00 67.31 103 HIS A O 1
ATOM 832 N N . ALA A 1 104 ? 20.606 -9.031 -31.186 1.00 66.06 104 ALA A N 1
ATOM 833 C CA . ALA A 1 104 ? 21.435 -8.478 -32.256 1.00 66.06 104 ALA A CA 1
ATOM 834 C C . ALA A 1 104 ? 22.547 -9.446 -32.704 1.00 66.06 104 ALA A C 1
ATOM 836 O O . ALA A 1 104 ? 22.721 -9.647 -33.903 1.00 66.06 104 ALA A O 1
ATOM 837 N N . ALA A 1 105 ? 23.245 -10.089 -31.760 1.00 64.25 105 ALA A N 1
ATOM 838 C CA . ALA A 1 105 ? 24.320 -11.036 -32.056 1.00 64.25 105 ALA A CA 1
ATOM 839 C C . ALA A 1 105 ? 23.829 -12.319 -32.754 1.00 64.25 105 ALA A C 1
ATOM 841 O O . ALA A 1 105 ? 24.503 -12.845 -33.635 1.00 64.25 105 ALA A O 1
ATOM 842 N N . VAL A 1 106 ? 22.645 -12.821 -32.386 1.00 66.62 106 VAL A N 1
ATOM 843 C CA . VAL A 1 106 ? 22.039 -14.005 -33.024 1.00 66.62 106 VAL A CA 1
ATOM 844 C C . VAL A 1 106 ? 21.466 -13.681 -34.402 1.00 66.62 106 VAL A C 1
ATOM 846 O O . VAL A 1 106 ? 21.553 -14.510 -35.302 1.00 66.62 106 VAL A O 1
ATOM 849 N N . SER A 1 107 ? 20.930 -12.477 -34.593 1.00 65.19 107 SER A N 1
ATOM 850 C CA . SER A 1 107 ? 20.315 -12.066 -35.859 1.00 65.19 107 SER A CA 1
ATOM 851 C C . SER A 1 107 ? 21.318 -11.690 -36.961 1.00 65.19 107 SER A C 1
ATOM 853 O O . SER A 1 107 ? 20.894 -11.503 -38.098 1.00 65.19 107 SER A O 1
ATOM 855 N N . HIS A 1 108 ? 22.622 -11.590 -36.667 1.00 64.38 108 HIS A N 1
ATOM 856 C CA . HIS A 1 108 ? 23.659 -11.242 -37.648 1.00 64.38 108 HIS A CA 1
ATOM 857 C C . HIS A 1 108 ? 24.618 -12.419 -37.904 1.00 64.38 108 HIS A C 1
ATOM 859 O O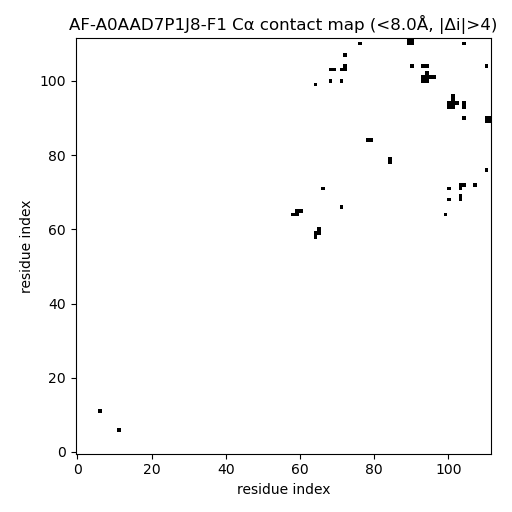 . HIS A 1 108 ? 25.535 -12.643 -37.112 1.00 64.38 108 HIS A O 1
ATOM 865 N N . PRO A 1 109 ? 24.469 -13.141 -39.035 1.00 60.62 109 PRO A N 1
ATOM 866 C CA . PRO A 1 109 ? 25.310 -14.288 -39.393 1.00 60.62 109 PRO A CA 1
ATOM 867 C C . PRO A 1 109 ? 26.805 -13.970 -39.521 1.00 60.62 109 PRO A C 1
ATOM 869 O O . PRO A 1 109 ? 27.618 -14.866 -39.373 1.00 60.62 109 PRO A O 1
ATOM 872 N N . ALA A 1 110 ? 27.178 -12.708 -39.761 1.00 58.75 110 ALA A N 1
ATOM 873 C CA . ALA A 1 110 ? 28.574 -12.272 -39.887 1.00 58.75 110 ALA A CA 1
ATOM 874 C C . ALA A 1 110 ? 29.384 -12.340 -38.573 1.00 58.75 110 ALA A C 1
ATOM 876 O O . ALA A 1 110 ? 30.592 -12.120 -38.588 1.00 58.75 110 ALA A O 1
ATOM 877 N N . LEU A 1 111 ? 28.723 -12.603 -37.440 1.00 55.50 111 LEU A N 1
ATOM 878 C CA . LEU A 1 111 ? 29.349 -12.792 -36.128 1.00 55.50 111 LEU A CA 1
ATOM 879 C C . LEU A 1 111 ? 29.573 -14.278 -35.775 1.00 55.50 111 LEU A C 1
ATOM 881 O O . LEU A 1 111 ? 30.042 -14.555 -34.673 1.00 55.50 111 LEU A O 1
ATOM 885 N N . TRP A 1 112 ? 29.231 -15.220 -36.661 1.00 59.00 112 TRP A N 1
ATOM 886 C CA . TRP A 1 112 ? 29.369 -16.675 -36.484 1.00 59.00 112 TRP A CA 1
ATOM 887 C C . TRP A 1 112 ? 30.386 -17.239 -37.476 1.00 59.00 112 TRP A C 1
ATOM 889 O O . TRP A 1 112 ? 31.102 -18.188 -37.083 1.00 59.00 112 TRP A O 1
#

Sequence (112 aa):
LKSNVAPLDSQIPFIRNFVSNEQNRVATLDAQIENLQSTLAQLTHQRDEAVERVRQHRAVISPVRQIPPELLCEVFISTLSDPSANKIKPPWYLGHVCQSWRHAAVSHPALW

Secondary structure (DSSP, 8-state):
----PPPPTTTHHHHHHHHHHHHHHHHHHHHHHHHHHHHHHHHHHHHHHHHHHHHHHHHHH-HHHHS-HHHHHHHHHHHHS-TTS----SSTTGGGT-HHHHHHHHH-GGG-

Radius of gyration: 35.09 Å; Cα contacts (8 Å, |Δi|>4): 33; chains: 1; bounding box: 74×25×84 Å

Foldseek 3Di:
DPDPDDDDPVCVVVVVVVVVVVVVVVVVVVVVVVVVVVVVVVVVVVVVVVVVVVVVVCVVVPVVNVDPLVNVVVVVVVLVPDPPNPPDADDVVLVVPDVVSVVSRVVDPVSD

Organism: NCBI:txid1033252

Solvent-accessible surface area (backbone atoms only — not comparable to full-atom values): 6680 Å² total; per-residue (Å²): 137,96,65,100,63,82,76,54,82,86,46,51,62,57,52,50,52,51,51,52,51,51,50,54,51,48,55,52,50,52,54,50,50,51,52,51,51,52,52,50,53,53,53,49,51,56,49,52,53,50,52,51,52,50,50,53,54,51,54,66,69,31,65,87,70,64,56,53,58,68,61,54,48,52,53,50,53,54,58,70,68,38,91,80,53,70,95,70,74,73,60,64,72,50,42,69,74,39,74,65,48,30,50,41,56,70,76,37,74,92,59,112

pLDDT: mean 75.12, std 17.01, range [44.34, 98.5]